Protein AF-A0A955G9D9-F1 (afdb_monomer)

pLDDT: mean 93.88, std 7.23, range [53.38, 97.94]

Structure (mmCIF, N/CA/C/O backbone):
data_AF-A0A955G9D9-F1
#
_entry.id   AF-A0A955G9D9-F1
#
loop_
_atom_site.group_PDB
_atom_site.id
_atom_site.type_symbol
_atom_site.label_atom_id
_atom_site.label_alt_id
_atom_site.label_comp_id
_atom_site.label_asym_id
_atom_site.label_entity_id
_atom_site.label_seq_id
_atom_site.pdbx_PDB_ins_code
_atom_site.Cartn_x
_atom_site.Cartn_y
_atom_site.Cartn_z
_atom_site.occupancy
_atom_site.B_iso_or_equiv
_atom_site.auth_seq_id
_atom_site.auth_comp_id
_atom_site.auth_asym_id
_atom_site.auth_atom_id
_atom_site.pdbx_PDB_model_num
ATOM 1 N N . MET A 1 1 ? 0.583 -4.658 9.114 1.00 62.78 1 MET A N 1
ATOM 2 C CA . MET A 1 1 ? -0.296 -3.493 9.386 1.00 62.78 1 MET A CA 1
ATOM 3 C C . MET A 1 1 ? 0.449 -2.162 9.511 1.00 62.78 1 MET A C 1
ATOM 5 O O . MET A 1 1 ? -0.145 -1.142 9.166 1.00 62.78 1 MET A O 1
ATOM 9 N N . GLU A 1 2 ? 1.668 -2.101 10.070 1.00 84.50 2 GLU A N 1
ATOM 10 C CA . GLU A 1 2 ? 2.419 -0.829 10.113 1.00 84.50 2 GLU A CA 1
ATOM 11 C C . GLU A 1 2 ? 2.936 -0.404 8.736 1.00 84.50 2 GLU A C 1
ATOM 13 O O . GLU A 1 2 ? 2.903 0.783 8.418 1.00 84.50 2 GLU A O 1
ATOM 18 N N . GLU A 1 3 ? 3.373 -1.355 7.912 1.00 91.50 3 GLU A N 1
ATOM 19 C CA . GLU A 1 3 ? 3.963 -1.067 6.603 1.00 91.50 3 GLU A CA 1
ATOM 20 C C . GLU A 1 3 ? 2.912 -0.598 5.592 1.00 91.50 3 GLU A C 1
ATOM 22 O O . GLU A 1 3 ? 3.073 0.430 4.943 1.00 91.50 3 GLU A O 1
ATOM 27 N N . GLU A 1 4 ? 1.763 -1.265 5.566 1.00 93.31 4 GLU A N 1
ATOM 28 C CA . GLU A 1 4 ? 0.603 -0.932 4.741 1.00 93.31 4 GLU A CA 1
ATOM 29 C C . GLU A 1 4 ? 0.125 0.498 5.017 1.00 93.31 4 GLU A C 1
ATOM 31 O O . GLU A 1 4 ? -0.195 1.256 4.105 1.00 93.31 4 GLU A O 1
ATOM 36 N N . GLN A 1 5 ? 0.137 0.909 6.288 1.00 94.00 5 GLN A N 1
ATOM 37 C CA . GLN A 1 5 ? -0.212 2.274 6.674 1.00 94.00 5 GLN A CA 1
ATOM 38 C C . GLN A 1 5 ? 0.834 3.300 6.243 1.00 94.00 5 GLN A C 1
ATOM 40 O O . GLN A 1 5 ? 0.455 4.411 5.877 1.00 94.00 5 GLN A O 1
ATOM 45 N N . LYS A 1 6 ? 2.129 2.963 6.289 1.00 95.62 6 LYS A N 1
ATOM 46 C CA . LYS A 1 6 ? 3.200 3.848 5.809 1.00 95.62 6 LYS A CA 1
ATOM 47 C C . LYS A 1 6 ? 3.100 4.040 4.299 1.00 95.62 6 LYS A C 1
ATOM 49 O O . LYS A 1 6 ? 3.067 5.184 3.851 1.00 95.62 6 LYS A O 1
ATOM 54 N N . ILE A 1 7 ? 2.974 2.948 3.542 1.00 95.50 7 ILE A N 1
ATOM 55 C CA . ILE A 1 7 ? 2.809 2.969 2.082 1.00 95.50 7 ILE A CA 1
ATOM 56 C C . ILE A 1 7 ? 1.569 3.780 1.710 1.00 95.50 7 ILE A C 1
ATOM 58 O O . ILE A 1 7 ? 1.657 4.707 0.909 1.00 95.50 7 ILE A O 1
ATOM 62 N N . PHE A 1 8 ? 0.426 3.509 2.345 1.00 95.56 8 PHE A N 1
ATOM 63 C CA . PHE A 1 8 ? -0.801 4.249 2.067 1.00 95.56 8 PHE A CA 1
ATOM 64 C C . PHE A 1 8 ? -0.657 5.738 2.405 1.00 95.56 8 PHE A C 1
ATOM 66 O O . PHE A 1 8 ? -0.938 6.594 1.568 1.00 95.56 8 PHE A O 1
ATOM 73 N N . LYS A 1 9 ? -0.160 6.080 3.597 1.00 95.12 9 LYS A N 1
ATOM 74 C CA . LYS A 1 9 ? 0.019 7.481 3.995 1.00 95.12 9 LYS A CA 1
ATOM 75 C C . LYS A 1 9 ? 0.930 8.247 3.033 1.00 95.12 9 LYS A C 1
ATOM 77 O O . LYS A 1 9 ? 0.630 9.400 2.739 1.00 95.12 9 LYS A O 1
ATOM 82 N N . ASN A 1 10 ? 2.002 7.621 2.551 1.00 94.62 10 ASN A N 1
ATOM 83 C CA . ASN A 1 10 ? 2.941 8.242 1.618 1.00 94.62 10 ASN A CA 1
ATOM 84 C C . ASN A 1 10 ? 2.371 8.335 0.193 1.00 94.62 10 ASN A C 1
ATOM 86 O O . ASN A 1 10 ? 2.594 9.339 -0.476 1.00 94.62 10 ASN A O 1
ATOM 90 N N . GLY A 1 11 ? 1.615 7.325 -0.251 1.00 93.50 11 GLY A N 1
ATOM 91 C CA . GLY A 1 11 ? 1.011 7.281 -1.586 1.00 93.50 11 GLY A CA 1
ATOM 92 C C . GLY A 1 11 ? -0.231 8.163 -1.740 1.00 93.50 11 GLY A C 1
ATOM 93 O O . GLY A 1 11 ? -0.481 8.704 -2.813 1.00 93.50 11 GLY A O 1
ATOM 94 N N . SER A 1 12 ? -1.011 8.359 -0.672 1.00 94.81 12 SER A N 1
ATOM 95 C CA . SER A 1 12 ? -2.144 9.287 -0.670 1.00 94.81 12 SER A CA 1
ATOM 96 C C . SER A 1 12 ? -2.497 9.763 0.734 1.00 94.81 12 SER A C 1
ATOM 98 O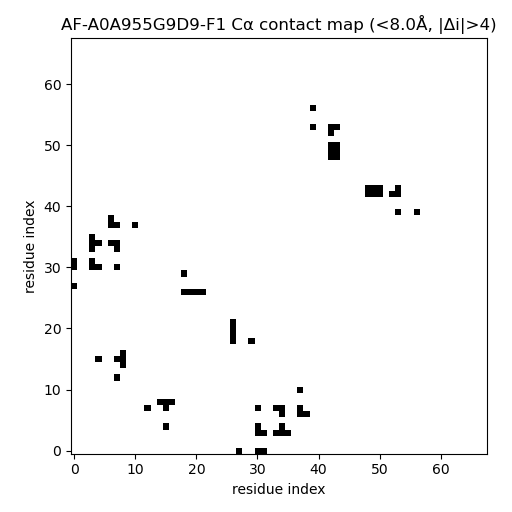 O . SER A 1 12 ? -3.301 9.162 1.449 1.00 94.81 12 SER A O 1
ATOM 100 N N . THR A 1 13 ? -1.946 10.918 1.102 1.00 93.75 13 THR A N 1
ATOM 101 C CA . THR A 1 13 ? -2.195 11.562 2.396 1.00 93.75 13 THR A CA 1
ATOM 102 C C . THR A 1 13 ? -3.688 11.789 2.644 1.00 93.75 13 THR A C 1
ATOM 104 O O . THR A 1 13 ? -4.209 11.389 3.685 1.00 93.75 13 THR A O 1
ATOM 107 N N . THR A 1 14 ? -4.406 12.392 1.688 1.00 96.38 14 THR A N 1
ATOM 108 C CA . THR A 1 14 ? -5.833 12.714 1.853 1.00 96.38 14 THR A CA 1
ATOM 109 C C . THR A 1 14 ? -6.676 11.456 2.016 1.00 96.38 14 THR A C 1
ATOM 111 O O . THR A 1 14 ? -7.491 11.396 2.935 1.00 96.38 14 THR A O 1
ATOM 114 N N . TYR A 1 15 ? -6.462 10.432 1.182 1.00 95.56 15 TYR A N 1
ATOM 115 C CA . TYR A 1 15 ? -7.250 9.204 1.269 1.00 95.56 15 TYR A CA 1
ATOM 116 C C . TYR A 1 15 ? -6.910 8.391 2.525 1.00 95.56 15 TYR A C 1
ATOM 118 O O . TYR A 1 15 ? -7.806 7.892 3.208 1.00 95.56 15 TYR A O 1
ATOM 126 N N . TYR A 1 16 ? -5.635 8.349 2.917 1.00 96.06 16 TYR A N 1
ATOM 127 C CA . TYR A 1 16 ? -5.222 7.766 4.190 1.00 96.06 16 TYR A CA 1
ATOM 128 C C . TYR A 1 16 ? -5.939 8.435 5.369 1.00 96.06 16 TYR A C 1
ATOM 130 O O . TYR A 1 16 ? -6.485 7.748 6.233 1.00 96.06 16 TYR A O 1
ATOM 138 N N . PHE A 1 17 ? -6.005 9.768 5.410 1.00 96.06 17 PHE A N 1
ATOM 139 C CA . PHE A 1 17 ? -6.703 10.465 6.490 1.00 96.06 17 PHE A CA 1
ATOM 140 C C . PHE A 1 17 ? -8.212 10.216 6.482 1.00 96.06 17 PHE A C 1
ATOM 142 O O . PHE A 1 17 ? -8.768 9.936 7.544 1.00 96.06 17 PHE A O 1
ATOM 149 N N . THR A 1 18 ? -8.877 10.268 5.326 1.00 97.12 18 THR A N 1
ATOM 150 C CA . THR A 1 18 ? -10.330 10.046 5.258 1.00 97.12 18 THR A CA 1
ATOM 151 C C . THR A 1 18 ? -10.712 8.598 5.563 1.00 97.12 18 THR A C 1
ATOM 153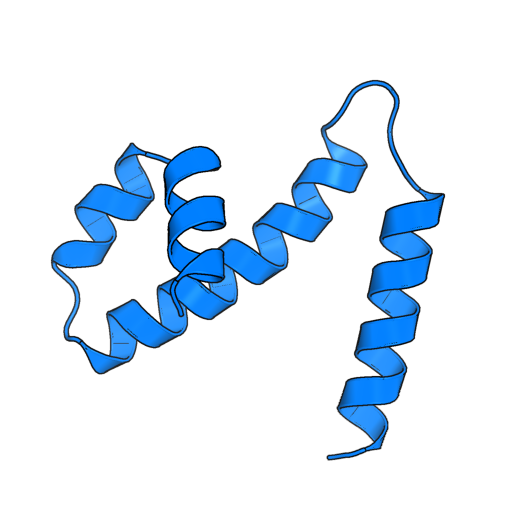 O O . THR A 1 18 ? -11.734 8.355 6.202 1.00 97.12 18 THR A O 1
ATOM 156 N N . SER A 1 19 ? -9.865 7.622 5.228 1.00 95.44 19 SER A N 1
ATOM 157 C CA . SER A 1 19 ? -10.110 6.210 5.553 1.00 95.44 19 SER A CA 1
ATOM 158 C C . SER A 1 19 ? -10.146 5.915 7.063 1.00 95.44 19 SER A C 1
ATOM 160 O O . SER A 1 19 ? -10.725 4.913 7.487 1.00 95.44 19 SER A O 1
ATOM 162 N N . LYS A 1 20 ? -9.611 6.807 7.913 1.00 94.88 20 LYS A N 1
ATOM 163 C CA . LYS A 1 20 ? -9.703 6.673 9.379 1.00 94.88 20 LYS A CA 1
ATOM 164 C C . LYS A 1 20 ? -11.139 6.725 9.897 1.00 94.88 20 LYS A C 1
ATOM 166 O O . LYS A 1 20 ? -11.389 6.177 10.970 1.00 94.88 20 LYS A O 1
ATOM 171 N N . PHE A 1 21 ? -12.056 7.335 9.143 1.00 97.12 21 PHE A N 1
ATOM 172 C CA . PHE A 1 21 ? -13.481 7.395 9.472 1.00 97.12 21 PHE A CA 1
ATOM 173 C C . PHE A 1 21 ? -14.223 6.076 9.206 1.00 97.12 21 PHE A C 1
ATOM 175 O O . PHE A 1 21 ? -15.365 5.929 9.636 1.00 97.12 21 PHE A O 1
ATOM 182 N N . PHE A 1 22 ? -13.602 5.098 8.539 1.00 96.81 22 PHE A N 1
ATOM 183 C CA . PHE A 1 22 ? -14.221 3.791 8.345 1.00 96.81 22 PHE A CA 1
ATOM 184 C C . PHE A 1 22 ? -14.243 2.957 9.637 1.00 96.81 22 PHE A C 1
ATOM 186 O O . PHE A 1 22 ? -13.321 3.048 10.461 1.00 96.81 22 PHE A O 1
ATOM 193 N N . PRO A 1 23 ? -15.250 2.073 9.800 1.00 97.94 23 PRO A N 1
ATOM 194 C CA . PRO A 1 23 ? -15.228 1.040 10.829 1.00 97.94 23 PRO A CA 1
ATOM 195 C C . PRO A 1 23 ? -13.928 0.237 10.769 1.00 97.94 23 PRO A C 1
ATOM 197 O O . PRO A 1 23 ? -13.421 -0.041 9.682 1.00 97.94 23 PRO A O 1
ATOM 200 N N . LYS A 1 24 ? -13.404 -0.174 11.932 1.00 95.38 24 LYS A N 1
ATOM 201 C CA . LYS A 1 24 ? -12.064 -0.777 12.043 1.00 95.38 24 LYS A CA 1
ATOM 202 C C . LYS A 1 24 ? -11.813 -1.895 11.026 1.00 95.38 24 LYS A C 1
ATOM 204 O O . LYS A 1 24 ? -10.776 -1.872 10.381 1.00 95.38 24 LYS A O 1
ATOM 209 N N . LYS A 1 25 ? -12.760 -2.824 10.863 1.00 95.94 25 LYS A N 1
ATOM 210 C CA . LYS A 1 25 ? -12.622 -3.943 9.920 1.00 95.94 25 LYS A CA 1
ATOM 211 C C . LYS A 1 25 ? -12.423 -3.455 8.479 1.00 95.94 25 LYS A C 1
ATOM 213 O O . LYS A 1 25 ? -11.452 -3.827 7.841 1.00 95.94 25 LYS A O 1
ATOM 218 N N . ILE A 1 26 ? -13.288 -2.548 8.024 1.00 97.00 26 ILE A N 1
ATOM 219 C CA . ILE A 1 26 ? -13.226 -1.976 6.672 1.00 97.00 26 ILE A CA 1
ATOM 220 C C . ILE A 1 26 ? -11.934 -1.180 6.481 1.00 97.00 26 ILE A C 1
ATOM 222 O O . ILE A 1 26 ? -11.269 -1.317 5.462 1.00 97.00 26 ILE A O 1
ATOM 226 N N . ARG A 1 27 ? -11.549 -0.366 7.467 1.00 96.06 27 ARG A N 1
ATOM 227 C CA . ARG A 1 27 ? -10.303 0.405 7.419 1.00 96.06 27 ARG A CA 1
ATOM 228 C C . ARG A 1 27 ? -9.080 -0.497 7.256 1.00 96.06 27 ARG A C 1
ATOM 230 O O . ARG A 1 27 ? -8.211 -0.193 6.448 1.00 96.06 27 ARG A O 1
ATOM 237 N N . ASP A 1 28 ? -9.021 -1.585 8.019 1.00 95.31 28 ASP A N 1
ATOM 238 C CA . ASP A 1 28 ? -7.907 -2.529 7.967 1.00 95.31 28 ASP A CA 1
ATOM 239 C C . ASP A 1 28 ? -7.842 -3.235 6.595 1.00 95.31 28 ASP A C 1
ATOM 241 O O . ASP A 1 28 ? -6.749 -3.426 6.062 1.00 95.31 28 ASP A O 1
ATOM 245 N N . ASP A 1 29 ? -8.989 -3.549 5.984 1.00 96.62 29 ASP A N 1
ATOM 246 C CA . ASP A 1 29 ? -9.057 -4.115 4.628 1.00 96.62 29 ASP A CA 1
ATOM 247 C C . ASP A 1 29 ? -8.634 -3.095 3.555 1.00 96.62 29 ASP A C 1
ATOM 249 O O . ASP A 1 29 ? -7.861 -3.422 2.653 1.00 96.62 29 ASP A O 1
ATOM 253 N N . VAL A 1 30 ? -9.052 -1.831 3.686 1.00 96.56 30 VAL A N 1
ATOM 254 C CA . VAL A 1 30 ? -8.641 -0.737 2.786 1.00 96.56 30 VAL A CA 1
ATOM 255 C C . VAL A 1 30 ? -7.134 -0.496 2.860 1.00 96.56 30 VAL A C 1
ATOM 257 O O . VAL A 1 30 ? -6.501 -0.299 1.826 1.00 96.56 30 VAL A O 1
ATOM 260 N N . TYR A 1 31 ? -6.536 -0.542 4.053 1.00 95.69 31 TYR A N 1
ATOM 261 C CA . TYR A 1 31 ? -5.087 -0.392 4.214 1.00 95.69 31 TYR A CA 1
ATOM 262 C C . TYR A 1 31 ? -4.319 -1.462 3.441 1.00 95.69 31 TYR A C 1
ATOM 264 O O . TYR A 1 31 ? -3.370 -1.135 2.729 1.00 95.69 31 TYR A O 1
ATOM 272 N N . LYS A 1 32 ? -4.751 -2.723 3.535 1.00 95.88 32 LYS A N 1
ATOM 273 C CA . LYS A 1 32 ? -4.139 -3.833 2.794 1.00 95.88 32 LYS A CA 1
ATOM 274 C C . LYS A 1 32 ? -4.295 -3.651 1.290 1.00 95.88 32 LYS A C 1
ATOM 276 O O . LYS A 1 32 ? -3.301 -3.689 0.576 1.00 95.88 32 LYS A O 1
ATOM 281 N N . LEU A 1 33 ? -5.521 -3.402 0.825 1.00 96.44 33 LEU A N 1
ATOM 282 C CA . LEU A 1 33 ? -5.800 -3.268 -0.602 1.00 96.44 33 LEU A CA 1
ATOM 283 C C . LEU A 1 33 ? -5.016 -2.108 -1.217 1.00 96.44 33 LEU A C 1
ATOM 285 O O . LEU A 1 33 ? -4.330 -2.296 -2.216 1.00 96.44 33 LEU A O 1
ATOM 289 N N . TYR A 1 34 ? -5.096 -0.922 -0.610 1.00 96.94 34 TYR A N 1
ATOM 290 C CA . TYR A 1 34 ? -4.453 0.264 -1.160 1.00 96.94 34 TYR A CA 1
ATOM 291 C C . TYR A 1 34 ? -2.929 0.134 -1.166 1.00 96.94 34 TYR A C 1
ATOM 293 O O . TYR A 1 34 ? -2.290 0.447 -2.166 1.00 96.94 34 TYR A O 1
ATOM 301 N N . SER A 1 35 ? -2.334 -0.329 -0.063 1.00 95.69 35 SER A N 1
ATOM 302 C CA . SER A 1 35 ? -0.879 -0.493 -0.002 1.00 95.69 35 SER A CA 1
ATOM 303 C C . SER A 1 35 ? -0.367 -1.521 -1.006 1.00 95.69 35 SER A C 1
ATOM 305 O O . SER A 1 35 ? 0.671 -1.285 -1.614 1.00 95.69 35 SER A O 1
ATOM 307 N N . PHE A 1 36 ? -1.114 -2.602 -1.240 1.00 95.62 36 PHE A N 1
ATOM 308 C CA . PHE A 1 36 ? -0.778 -3.590 -2.259 1.00 95.62 36 PHE A CA 1
ATOM 309 C C . PHE A 1 36 ? -0.760 -2.976 -3.664 1.00 95.62 36 PHE A C 1
ATOM 311 O O . PHE A 1 36 ? 0.255 -3.057 -4.353 1.00 95.62 36 PHE A O 1
ATOM 318 N N . VAL A 1 37 ? -1.845 -2.310 -4.080 1.00 95.75 37 VAL A N 1
ATOM 319 C CA . VAL A 1 37 ? -1.912 -1.728 -5.433 1.00 95.75 37 VAL A CA 1
ATOM 320 C C . VAL A 1 37 ? -0.923 -0.578 -5.617 1.00 95.75 37 VAL A C 1
ATOM 322 O O . VAL A 1 37 ? -0.342 -0.451 -6.689 1.00 95.75 37 VAL A O 1
ATOM 325 N N . ARG A 1 38 ? -0.653 0.216 -4.568 1.00 97.12 38 ARG A N 1
ATOM 326 C CA . ARG A 1 38 ? 0.292 1.340 -4.645 1.00 97.12 38 ARG A CA 1
ATOM 327 C C . ARG A 1 38 ? 1.707 0.885 -5.000 1.00 97.12 38 ARG A C 1
ATOM 329 O O . ARG A 1 38 ? 2.363 1.558 -5.783 1.00 97.12 38 ARG A O 1
ATOM 336 N N . VAL A 1 39 ? 2.150 -0.260 -4.477 1.00 95.62 39 VAL A N 1
ATOM 337 C CA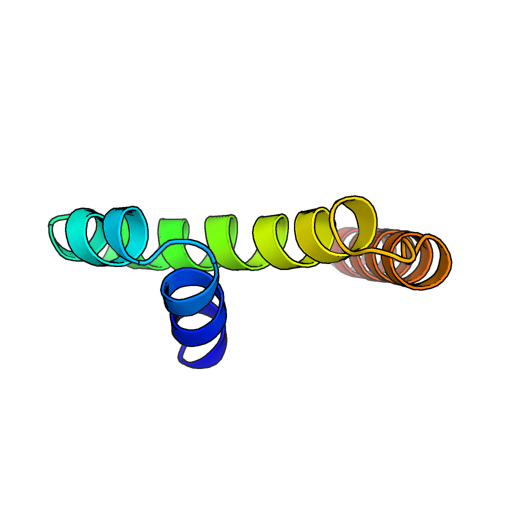 . VAL A 1 39 ? 3.470 -0.824 -4.805 1.00 95.62 39 VAL A CA 1
ATOM 338 C C . VAL A 1 39 ? 3.576 -1.166 -6.295 1.00 95.62 39 VAL A C 1
ATOM 340 O O . VAL A 1 39 ? 4.612 -0.915 -6.905 1.00 95.62 39 VAL A O 1
ATOM 343 N N . ALA A 1 40 ? 2.513 -1.712 -6.894 1.00 95.62 40 ALA A N 1
ATOM 344 C CA . ALA A 1 40 ? 2.483 -2.004 -8.325 1.00 95.62 40 ALA A CA 1
ATOM 345 C C . ALA A 1 40 ? 2.452 -0.719 -9.172 1.00 95.62 40 ALA A C 1
ATOM 347 O O . ALA A 1 40 ? 3.218 -0.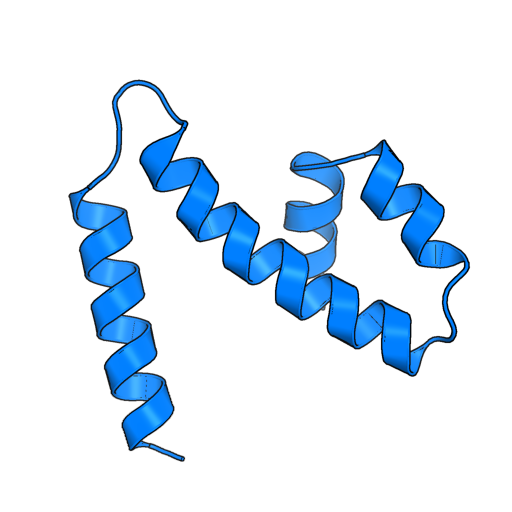610 -10.131 1.00 95.62 40 ALA A O 1
ATOM 348 N N . ASP A 1 41 ? 1.624 0.259 -8.788 1.00 96.00 41 ASP A N 1
ATOM 349 C CA . ASP A 1 41 ? 1.552 1.576 -9.438 1.00 96.00 41 ASP A CA 1
ATOM 350 C C . ASP A 1 41 ? 2.918 2.273 -9.446 1.00 96.00 41 ASP A C 1
ATOM 352 O O . ASP A 1 41 ? 3.348 2.761 -10.488 1.00 96.00 41 ASP A O 1
ATOM 356 N N . ASP A 1 42 ? 3.643 2.273 -8.321 1.00 96.19 42 ASP A N 1
ATOM 357 C CA . ASP A 1 42 ? 4.971 2.895 -8.218 1.00 96.19 42 ASP A CA 1
ATOM 358 C C . ASP A 1 42 ? 5.949 2.327 -9.264 1.00 96.19 42 ASP A C 1
ATOM 360 O O . ASP A 1 42 ? 6.751 3.060 -9.843 1.00 96.19 42 ASP A O 1
ATOM 364 N N . TYR A 1 43 ? 5.860 1.034 -9.595 1.00 96.69 43 TYR A N 1
ATOM 365 C CA . TYR A 1 43 ? 6.718 0.436 -10.623 1.00 96.69 43 TYR A CA 1
ATOM 366 C C . TYR A 1 43 ? 6.418 0.927 -12.044 1.00 96.69 43 TYR A C 1
ATOM 368 O O . TYR A 1 43 ? 7.311 0.886 -12.898 1.00 96.69 43 TYR A O 1
ATOM 376 N N . VAL A 1 44 ? 5.192 1.379 -12.307 1.00 95.50 44 VAL A N 1
ATOM 377 C CA . VAL A 1 44 ? 4.740 1.875 -13.615 1.00 95.50 44 VAL A CA 1
ATOM 378 C C . VAL A 1 44 ? 4.876 3.398 -13.719 1.00 95.50 44 VAL A C 1
ATOM 380 O O . VAL A 1 44 ? 5.239 3.904 -14.786 1.00 95.50 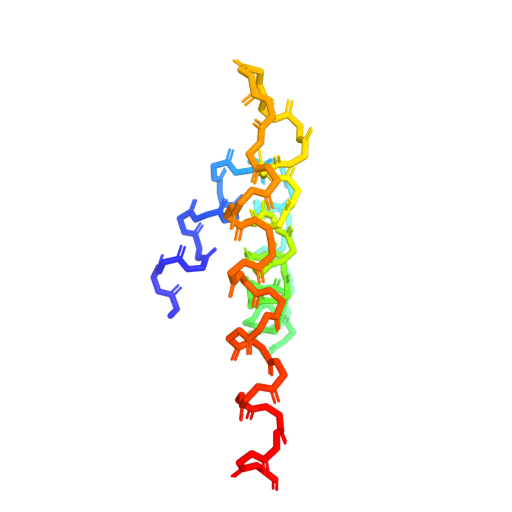44 VAL A O 1
ATOM 383 N N . ASP A 1 45 ? 4.617 4.113 -12.624 1.00 95.00 45 ASP A N 1
ATOM 384 C CA . ASP A 1 45 ? 4.584 5.577 -12.555 1.00 95.00 45 ASP A CA 1
ATOM 385 C C . ASP A 1 45 ? 5.972 6.206 -12.372 1.00 95.00 45 ASP A C 1
ATOM 387 O O . ASP A 1 45 ? 6.226 7.306 -12.881 1.00 95.00 45 ASP A O 1
ATOM 391 N N . GLU A 1 46 ? 6.881 5.543 -11.642 1.00 94.94 46 GLU A N 1
ATOM 392 C CA . GLU A 1 46 ? 8.227 6.069 -11.409 1.00 94.94 46 GLU A CA 1
ATOM 393 C C . GLU A 1 46 ? 9.008 6.222 -12.721 1.00 94.94 46 GLU A C 1
ATOM 395 O O . GLU A 1 46 ? 8.870 5.449 -13.672 1.00 94.94 46 GLU A O 1
ATOM 400 N N . LYS A 1 47 ? 9.863 7.249 -12.775 1.00 94.88 47 LYS A N 1
ATOM 401 C CA . LYS A 1 47 ? 10.741 7.512 -13.919 1.00 94.88 47 LYS A CA 1
ATOM 402 C C . LYS A 1 47 ? 12.203 7.410 -13.477 1.00 94.88 47 LYS A C 1
ATOM 404 O O . LYS A 1 47 ? 12.641 8.252 -12.694 1.00 94.88 47 LY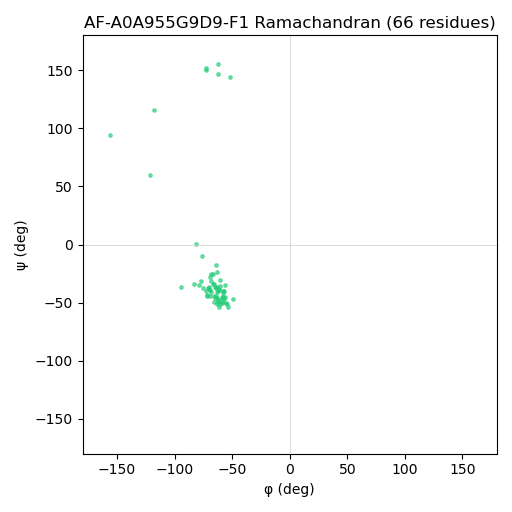S A O 1
ATOM 409 N N . PRO A 1 48 ? 12.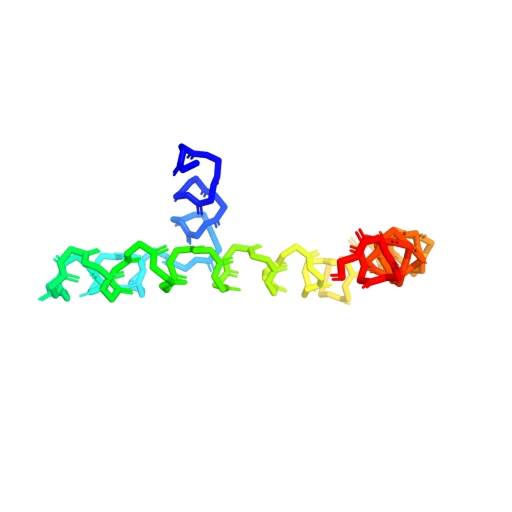973 6.437 -14.003 1.00 94.56 48 PRO A N 1
ATOM 410 C CA . PRO A 1 48 ? 12.589 5.447 -15.018 1.00 94.56 48 PRO A CA 1
ATOM 411 C C . PRO A 1 48 ? 11.643 4.357 -14.482 1.00 94.56 48 PRO A C 1
ATOM 413 O O . PRO A 1 48 ? 11.716 3.991 -13.312 1.00 94.56 48 PRO A O 1
ATOM 416 N N . GLN A 1 49 ? 10.808 3.807 -15.371 1.00 96.12 49 GLN A N 1
ATOM 417 C CA . GLN A 1 49 ? 9.890 2.710 -15.041 1.00 96.12 49 GLN A CA 1
ATOM 418 C C . GLN A 1 49 ? 10.647 1.447 -14.616 1.00 96.12 49 GLN A C 1
ATOM 420 O O . GLN A 1 49 ? 11.786 1.213 -15.034 1.00 96.12 49 GLN A O 1
ATOM 425 N N . GLN A 1 50 ? 9.993 0.587 -13.832 1.00 97.56 50 GLN A N 1
ATOM 426 C CA . GLN A 1 50 ? 10.607 -0.588 -13.203 1.00 97.56 50 GLN A CA 1
ATOM 427 C C . GLN A 1 50 ? 9.921 -1.910 -13.601 1.00 97.56 50 GLN A C 1
ATOM 429 O O . GLN A 1 50 ? 9.494 -2.676 -12.732 1.00 97.56 50 GLN A O 1
ATOM 434 N N . PRO A 1 51 ? 9.878 -2.269 -14.901 1.00 96.38 51 PRO A N 1
ATOM 435 C CA . PRO A 1 51 ? 9.145 -3.446 -15.383 1.00 96.38 51 PRO A CA 1
ATOM 436 C C . PRO A 1 51 ? 9.650 -4.765 -14.784 1.00 96.38 51 PRO A C 1
ATOM 438 O O . PRO A 1 51 ? 8.871 -5.686 -14.563 1.00 96.38 51 PRO A O 1
ATOM 441 N N . LYS A 1 52 ? 10.948 -4.858 -14.455 1.00 97.50 52 LYS A N 1
ATOM 442 C CA . LYS A 1 52 ? 11.515 -6.042 -13.787 1.00 97.50 52 LYS A CA 1
ATOM 443 C C . LYS A 1 52 ? 10.936 -6.260 -12.387 1.00 97.50 52 LYS A C 1
ATOM 445 O O . LYS A 1 52 ? 10.754 -7.407 -11.995 1.00 97.50 52 LYS A O 1
ATOM 450 N N . LYS A 1 53 ? 10.673 -5.180 -11.640 1.00 97.19 53 LYS A N 1
ATOM 451 C CA . LYS A 1 53 ? 10.070 -5.271 -10.304 1.00 97.19 53 LYS A CA 1
ATOM 452 C C . LYS A 1 53 ? 8.596 -5.649 -10.397 1.00 97.19 53 LYS A C 1
ATOM 454 O O . LYS A 1 53 ? 8.162 -6.502 -9.636 1.00 97.19 53 LYS A O 1
ATOM 459 N N . LEU A 1 54 ? 7.876 -5.100 -11.376 1.00 96.81 54 LEU A N 1
ATOM 460 C CA . LEU A 1 54 ? 6.485 -5.469 -11.636 1.00 96.81 54 LEU A CA 1
ATOM 461 C C . LEU A 1 54 ? 6.338 -6.960 -11.984 1.00 96.81 54 LEU A C 1
ATOM 463 O O . LEU A 1 54 ? 5.551 -7.653 -11.353 1.00 96.81 54 LEU A O 1
ATOM 467 N N . LEU A 1 55 ? 7.167 -7.476 -12.897 1.00 97.06 55 LEU A N 1
ATOM 468 C CA . LEU A 1 55 ? 7.205 -8.907 -13.240 1.00 97.06 55 LEU A CA 1
ATOM 469 C C . LEU A 1 55 ? 7.564 -9.805 -12.047 1.00 97.06 55 LEU A C 1
ATOM 471 O O . LEU A 1 55 ? 7.083 -10.929 -11.945 1.00 97.06 55 LEU A O 1
ATOM 475 N N . ALA A 1 56 ? 8.446 -9.344 -11.157 1.00 97.38 56 ALA A N 1
ATOM 476 C CA . ALA A 1 56 ? 8.778 -10.089 -9.945 1.00 97.38 56 ALA A CA 1
ATOM 477 C C . ALA A 1 56 ? 7.602 -10.116 -8.955 1.00 97.38 56 ALA A C 1
ATOM 479 O O . ALA A 1 56 ? 7.348 -11.157 -8.352 1.00 97.38 56 ALA A O 1
ATOM 480 N N . LEU A 1 57 ? 6.879 -8.998 -8.821 1.00 96.06 57 LEU A N 1
ATOM 481 C CA . LEU A 1 57 ? 5.676 -8.906 -7.997 1.00 96.06 57 LEU A CA 1
ATOM 482 C C . LEU A 1 57 ? 4.586 -9.856 -8.507 1.00 96.06 57 LEU A C 1
ATOM 484 O O . LEU A 1 57 ? 4.058 -10.629 -7.714 1.00 96.06 57 LEU A O 1
ATOM 488 N N . GLU A 1 58 ? 4.309 -9.851 -9.813 1.00 95.81 58 GLU A N 1
ATOM 489 C CA . GLU A 1 58 ? 3.344 -10.750 -10.464 1.00 95.81 58 GLU A CA 1
ATOM 490 C C . GLU A 1 58 ? 3.649 -12.219 -10.152 1.00 95.81 58 GLU A C 1
ATOM 492 O O . GLU A 1 58 ? 2.823 -12.903 -9.555 1.00 95.81 58 GLU A O 1
ATOM 497 N N . LYS A 1 59 ? 4.883 -12.665 -10.413 1.00 96.56 59 LYS A N 1
ATOM 498 C CA . LYS A 1 59 ? 5.311 -14.041 -10.116 1.00 96.56 59 LYS A CA 1
ATOM 499 C C . LYS A 1 59 ? 5.170 -14.406 -8.643 1.00 96.56 59 LYS A C 1
ATOM 501 O O . LYS A 1 59 ? 4.752 -15.509 -8.315 1.00 96.56 59 LYS A O 1
ATOM 506 N N . SER A 1 60 ? 5.538 -13.488 -7.745 1.00 94.88 60 SER A N 1
ATOM 507 C CA . SER A 1 60 ? 5.411 -13.732 -6.305 1.00 94.88 60 SER A CA 1
ATOM 508 C C . SER A 1 60 ? 3.952 -13.865 -5.867 1.00 94.88 60 SER A C 1
ATOM 510 O O . SER A 1 60 ? 3.653 -14.650 -4.971 1.00 94.88 60 SER A O 1
ATOM 512 N N . TYR A 1 61 ? 3.051 -13.120 -6.511 1.00 94.06 61 TYR A N 1
ATOM 513 C CA . TYR A 1 61 ? 1.623 -13.181 -6.244 1.00 94.06 61 TYR A CA 1
ATOM 514 C C . TYR A 1 61 ? 1.010 -14.478 -6.774 1.00 94.06 61 TYR A C 1
ATOM 516 O O . TYR A 1 61 ? 0.269 -15.122 -6.040 1.00 94.06 61 TYR A O 1
ATOM 524 N N . GLU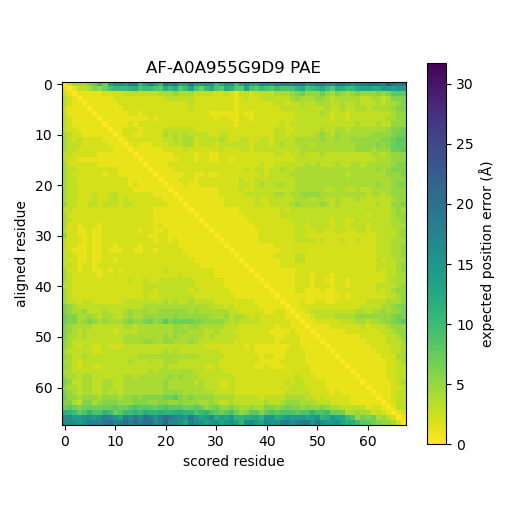 A 1 62 ? 1.364 -14.897 -7.992 1.00 95.12 62 GLU A N 1
ATOM 525 C CA . GLU A 1 62 ? 0.929 -16.178 -8.568 1.00 95.12 62 GLU A CA 1
ATOM 526 C C . GLU A 1 62 ? 1.281 -17.350 -7.646 1.00 95.12 62 GLU A C 1
ATOM 528 O O . GLU A 1 62 ? 0.394 -18.105 -7.255 1.00 95.12 62 GLU A O 1
ATOM 533 N N . SER A 1 63 ? 2.540 -17.441 -7.199 1.00 94.69 63 SER A N 1
ATOM 534 C CA . SER A 1 63 ? 2.959 -18.498 -6.267 1.00 94.69 63 SER A CA 1
ATOM 535 C C . SER A 1 63 ? 2.205 -18.445 -4.934 1.00 94.69 63 SER A C 1
ATOM 537 O O . SER A 1 63 ? 1.817 -19.479 -4.405 1.00 94.69 63 SER A O 1
ATOM 539 N N . ALA A 1 64 ? 1.949 -17.249 -4.395 1.00 92.81 64 ALA A N 1
ATOM 540 C CA . ALA A 1 64 ? 1.219 -17.105 -3.137 1.00 92.81 64 ALA A CA 1
ATOM 541 C C . ALA A 1 64 ? -0.268 -17.489 -3.246 1.00 92.81 64 ALA A C 1
ATOM 543 O O . ALA A 1 64 ? -0.868 -17.877 -2.247 1.00 92.81 64 ALA A O 1
ATOM 544 N N . VAL A 1 65 ? -0.878 -17.353 -4.428 1.00 91.94 65 VAL A N 1
ATOM 545 C CA . VA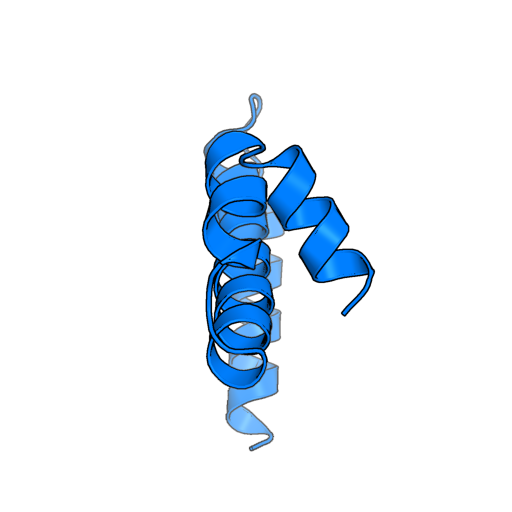L A 1 65 ? -2.270 -17.760 -4.676 1.00 91.94 65 VAL A CA 1
ATOM 546 C C . VAL A 1 65 ? -2.381 -19.271 -4.874 1.00 91.94 65 VAL A C 1
ATOM 548 O O . VAL A 1 65 ? -3.370 -19.851 -4.446 1.00 91.94 65 VAL A O 1
ATOM 551 N N . GLU A 1 66 ? -1.384 -19.911 -5.486 1.00 85.88 66 GLU A N 1
ATOM 552 C CA . GLU A 1 66 ? -1.352 -21.370 -5.669 1.00 85.88 66 GLU A CA 1
ATOM 553 C C . GLU A 1 66 ? -1.209 -22.147 -4.344 1.00 85.88 66 GLU A C 1
ATOM 555 O O . GLU A 1 66 ? -1.664 -23.286 -4.250 1.00 85.88 66 GLU A O 1
ATOM 560 N N . ASP A 1 67 ? -0.624 -21.526 -3.314 1.00 71.75 67 ASP A N 1
ATOM 561 C CA . ASP A 1 67 ? -0.415 -22.111 -1.981 1.00 71.75 67 ASP A CA 1
ATOM 562 C C . ASP A 1 67 ? -1.661 -22.059 -1.054 1.00 71.75 67 ASP A C 1
ATOM 564 O O . ASP A 1 67 ? -1.596 -22.511 0.098 1.00 71.75 67 ASP A O 1
ATOM 568 N N . HIS A 1 68 ? -2.792 -21.509 -1.517 1.00 53.38 68 HIS A N 1
ATOM 569 C CA . HIS A 1 68 ? -4.023 -21.283 -0.738 1.00 53.38 68 HIS A CA 1
ATOM 570 C C . HIS A 1 68 ? -5.247 -22.027 -1.284 1.00 53.38 68 HIS A C 1
ATOM 572 O O . HIS A 1 68 ? -6.053 -22.480 -0.434 1.00 53.38 68 HIS A O 1
#

Foldseek 3Di:
DVQLLVQQCVQDVVVSVVLVPDDPVVSVVCSVVRSLVSVLVCQPVDVVHNVVVNVVSVVVVVVVVVVD

Radius of gyration: 13.57 Å; Cα contacts (8 Å, |Δi|>4): 40; chains: 1; bounding box: 28×35×27 Å

Sequence (68 aa):
MEEEQKIFKNGSTTYYFTSKFFPKKIRDDVYKLYSFVRVADDYVDEKPQQPKKLLALEKSYESAVEDH

Secondary structure (DSSP, 8-state):
-HHHHHHHHHH-HHHHHHHTTS-HHHHHHHHHHHHHHHHHHHHHHSSS--HHHHHHHHHHHHHHHHT-

Mean predicted aligned error: 3.27 Å

Solvent-accessible surface area (backbone atoms only — not comparable to full-atom values): 3826 Å² total; per-residue (Å²): 114,72,62,30,48,50,47,28,39,73,76,34,54,68,59,46,60,59,42,67,78,44,60,67,71,59,31,56,51,49,33,51,53,50,24,55,52,49,60,54,47,50,28,67,70,37,87,78,61,33,66,72,57,44,56,51,51,52,54,54,49,53,56,60,59,74,76,109